Protein AF-A0A956LZM9-F1 (afdb_monomer)

Mean predicted aligned error: 4.39 Å

Solvent-accessible surface area (backbone atoms only — not comparable to full-atom values): 7768 Å² total; per-residue (Å²): 130,41,72,85,50,73,68,54,53,53,51,45,54,52,49,52,58,51,48,55,48,50,52,51,55,29,53,76,66,79,3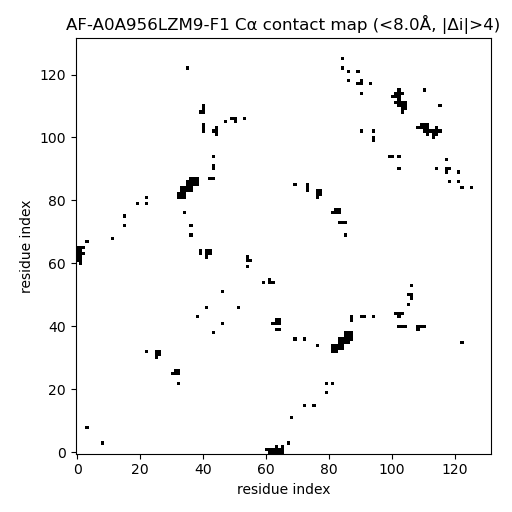9,92,59,73,49,76,46,78,64,52,42,65,69,70,47,85,82,50,71,67,42,53,52,50,41,68,72,68,68,52,80,59,68,54,60,69,56,62,70,58,52,54,48,47,53,46,20,62,74,71,74,32,57,59,44,69,40,49,67,56,52,44,53,49,38,72,78,36,73,86,61,63,40,41,44,81,87,48,84,50,63,29,75,63,29,46,49,58,52,50,53,54,52,49,54,54,52,64,77,67,72,124

Organism: Eiseniibacteriota bacterium (NCBI:txid2212470)

Radius of gyration: 16.48 Å; Cα contacts (8 Å, |Δi|>4): 133; chains: 1; bounding box: 36×37×39 Å

Structure (mmCIF, N/CA/C/O backbone):
data_AF-A0A956LZM9-F1
#
_entry.id   AF-A0A956LZM9-F1
#
loop_
_atom_site.group_PDB
_atom_site.id
_atom_site.type_symbol
_atom_site.label_atom_id
_atom_site.label_alt_id
_atom_site.label_comp_id
_atom_site.label_asym_id
_atom_site.label_entity_id
_atom_site.label_seq_id
_atom_site.pdbx_PDB_ins_code
_atom_site.Cartn_x
_atom_site.Cartn_y
_atom_site.Cartn_z
_atom_site.occupancy
_atom_site.B_iso_or_equiv
_atom_site.auth_seq_id
_atom_site.auth_comp_id
_atom_site.auth_asym_id
_atom_site.auth_atom_id
_atom_site.pdbx_PDB_model_num
ATOM 1 N N . LYS A 1 1 ? 18.079 6.586 -6.758 1.00 54.72 1 LYS A N 1
ATOM 2 C CA . LYS A 1 1 ? 16.903 6.257 -5.916 1.00 54.72 1 LYS A CA 1
ATOM 3 C C . LYS A 1 1 ? 16.211 7.579 -5.664 1.00 54.72 1 LYS A C 1
ATOM 5 O O . LYS A 1 1 ? 16.921 8.499 -5.293 1.00 54.72 1 LYS A O 1
ATOM 10 N N . HIS A 1 2 ? 14.924 7.703 -5.973 1.00 64.56 2 HIS A N 1
ATOM 11 C CA . HIS A 1 2 ? 14.186 8.890 -5.556 1.00 64.56 2 HIS A CA 1
ATOM 12 C C . HIS A 1 2 ? 13.814 8.699 -4.083 1.00 64.56 2 HIS A C 1
ATOM 14 O O . HIS A 1 2 ? 13.333 7.622 -3.713 1.00 64.56 2 HIS A O 1
ATOM 20 N N . GLU A 1 3 ? 14.166 9.672 -3.256 1.00 75.25 3 GLU A N 1
ATOM 21 C CA . GLU A 1 3 ? 13.744 9.754 -1.861 1.00 75.25 3 GLU A CA 1
ATOM 22 C C . GLU A 1 3 ? 12.598 10.752 -1.773 1.00 75.25 3 GLU A C 1
ATOM 24 O O . GLU A 1 3 ? 12.526 11.661 -2.594 1.00 75.25 3 GLU A O 1
ATOM 29 N N . TYR A 1 4 ? 11.716 10.551 -0.797 1.00 81.69 4 TYR A N 1
ATOM 30 C CA . TYR A 1 4 ? 10.618 11.472 -0.536 1.00 81.69 4 TYR A CA 1
ATOM 31 C C . TYR A 1 4 ? 11.166 12.833 -0.117 1.00 81.69 4 TYR A C 1
ATOM 33 O O . TYR A 1 4 ? 12.032 12.900 0.764 1.00 81.69 4 TYR A O 1
ATOM 41 N N . ASP A 1 5 ? 10.661 13.891 -0.737 1.00 87.06 5 ASP A N 1
ATOM 42 C CA . ASP A 1 5 ? 11.057 15.260 -0.430 1.00 87.06 5 ASP A CA 1
ATOM 43 C C . ASP A 1 5 ? 10.187 15.886 0.679 1.00 87.06 5 ASP A C 1
ATOM 45 O O . ASP A 1 5 ? 9.331 15.245 1.293 1.00 87.06 5 ASP A O 1
ATOM 49 N N . GLU A 1 6 ? 10.429 17.157 0.998 1.00 87.81 6 GLU A N 1
ATOM 50 C CA . GLU A 1 6 ? 9.654 17.869 2.020 1.00 87.81 6 GLU A CA 1
ATOM 51 C C . GLU A 1 6 ? 8.166 18.000 1.650 1.00 87.81 6 GLU A C 1
ATOM 53 O O . GLU A 1 6 ? 7.298 17.955 2.530 1.00 87.81 6 GLU A O 1
ATOM 58 N N . ALA A 1 7 ? 7.850 18.124 0.359 1.00 88.69 7 ALA A N 1
ATOM 59 C CA . ALA A 1 7 ? 6.475 18.209 -0.109 1.00 88.69 7 ALA A CA 1
ATOM 60 C C . ALA A 1 7 ? 5.750 16.870 0.085 1.00 88.69 7 ALA A C 1
ATOM 62 O O . ALA A 1 7 ? 4.611 16.870 0.565 1.00 88.69 7 ALA A O 1
ATOM 63 N N . ASP A 1 8 ? 6.420 15.747 -0.186 1.00 88.69 8 ASP A N 1
ATOM 64 C CA . ASP A 1 8 ? 5.911 14.400 0.086 1.00 88.69 8 ASP A CA 1
ATOM 65 C C . ASP A 1 8 ? 5.630 14.198 1.580 1.00 88.69 8 ASP A C 1
ATOM 67 O O . ASP A 1 8 ? 4.553 13.739 1.967 1.00 88.69 8 ASP A O 1
ATOM 71 N N . LEU A 1 9 ? 6.562 14.603 2.448 1.00 89.44 9 LEU A N 1
ATOM 72 C CA . LEU A 1 9 ? 6.398 14.487 3.902 1.00 89.44 9 LEU A CA 1
ATOM 73 C C . LEU A 1 9 ? 5.273 15.391 4.429 1.00 89.44 9 LEU A C 1
ATOM 75 O O . LEU A 1 9 ? 4.499 14.996 5.307 1.00 89.44 9 LEU A O 1
ATOM 79 N N . SER A 1 10 ? 5.125 16.590 3.866 1.00 92.31 10 SER A N 1
ATOM 80 C CA . SER A 1 10 ? 4.012 17.494 4.170 1.00 92.31 10 SER A CA 1
ATOM 81 C C . SER A 1 10 ? 2.666 16.926 3.698 1.00 92.31 10 SER A C 1
ATOM 83 O O . SER A 1 10 ? 1.655 16.992 4.410 1.00 92.31 10 SER A O 1
ATOM 85 N N . ALA A 1 11 ? 2.627 16.309 2.514 1.00 93.56 11 ALA A N 1
ATOM 86 C CA . ALA A 1 11 ? 1.455 15.596 2.014 1.00 93.56 11 ALA A CA 1
ATOM 87 C C . ALA A 1 11 ? 1.098 14.397 2.905 1.00 93.56 11 ALA A C 1
ATOM 89 O O . ALA A 1 11 ? -0.076 14.215 3.251 1.00 93.56 11 ALA A O 1
ATOM 90 N N . TRP A 1 12 ? 2.094 13.639 3.359 1.00 94.12 12 TRP A N 1
ATOM 91 C CA . TRP A 1 12 ? 1.887 12.546 4.299 1.00 94.12 12 TRP A CA 1
ATOM 92 C C . TRP A 1 12 ? 1.337 13.034 5.643 1.00 94.12 12 TRP A C 1
ATOM 94 O O . TRP A 1 12 ? 0.342 12.497 6.124 1.00 94.12 12 TRP A O 1
ATOM 104 N N . SER A 1 13 ? 1.882 14.109 6.215 1.00 95.06 13 SER A N 1
ATOM 105 C CA . SER A 1 13 ? 1.374 14.691 7.468 1.00 95.06 13 SER A CA 1
ATOM 106 C C . SER A 1 13 ? -0.119 15.049 7.388 1.00 95.06 13 SER A C 1
ATOM 108 O O . SER A 1 13 ? -0.902 14.745 8.298 1.00 95.06 13 SER A O 1
ATOM 110 N N . ARG A 1 14 ? -0.555 15.624 6.256 1.00 96.75 14 ARG A N 1
ATOM 111 C CA . ARG A 1 14 ? -1.978 15.895 5.987 1.00 96.75 14 ARG A CA 1
ATOM 112 C C . ARG A 1 14 ? -2.787 14.605 5.869 1.00 96.75 14 ARG A C 1
ATOM 114 O O . ARG A 1 14 ? -3.835 14.493 6.504 1.00 96.75 14 ARG A O 1
ATOM 121 N N . THR A 1 15 ? -2.286 13.626 5.118 1.00 96.38 15 THR A N 1
ATOM 122 C CA . THR A 1 15 ? -2.915 12.303 4.962 1.00 96.38 15 THR A CA 1
ATOM 123 C C . THR A 1 15 ? -3.130 11.638 6.319 1.00 96.38 15 THR A C 1
ATOM 125 O O . THR A 1 15 ? -4.254 11.266 6.651 1.00 96.38 15 THR A O 1
ATOM 128 N N . ARG A 1 16 ? -2.095 11.611 7.163 1.00 96.94 16 ARG A N 1
ATOM 129 C CA . ARG A 1 16 ? -2.137 11.090 8.531 1.00 96.94 16 ARG A CA 1
ATOM 130 C C . ARG A 1 16 ? -3.228 11.754 9.372 1.00 96.94 16 ARG A C 1
ATOM 132 O O . ARG A 1 16 ? -4.002 11.070 10.032 1.00 96.94 16 ARG A O 1
ATOM 139 N N . SER A 1 17 ? -3.341 13.084 9.311 1.00 97.50 17 SER A N 1
ATOM 140 C CA . SER A 1 17 ? -4.395 13.827 10.022 1.00 97.50 17 SER A CA 1
ATOM 141 C C . SER A 1 17 ? -5.805 13.391 9.604 1.00 97.50 17 SER A C 1
ATOM 143 O O . SER A 1 17 ? -6.695 13.255 10.448 1.00 97.50 17 SER A O 1
ATOM 145 N N . HIS A 1 18 ? -6.023 13.141 8.310 1.00 98.12 18 HIS A N 1
ATOM 146 C CA . HIS A 1 18 ? -7.304 12.647 7.807 1.00 98.12 18 HIS A CA 1
ATOM 147 C C . HIS A 1 18 ? -7.560 11.186 8.184 1.00 98.12 18 HIS A C 1
ATOM 149 O O . HIS A 1 18 ? -8.665 10.874 8.628 1.00 98.12 18 HIS A O 1
ATOM 155 N N . LEU A 1 19 ? -6.549 10.321 8.108 1.00 98.06 19 LEU A N 1
ATOM 156 C CA . LEU A 1 19 ? -6.658 8.930 8.544 1.00 98.06 19 LEU A CA 1
ATOM 157 C C . LEU A 1 19 ? -7.028 8.834 10.033 1.00 98.06 19 LEU A C 1
ATOM 159 O O . LEU A 1 19 ? -7.966 8.119 10.376 1.00 98.06 19 LEU A O 1
ATOM 163 N N . SER A 1 20 ? -6.411 9.633 10.913 1.00 98.12 20 SER A N 1
ATOM 164 C CA . SER A 1 20 ? -6.786 9.685 12.340 1.00 98.12 20 SER A CA 1
ATOM 165 C C . SER A 1 20 ? -8.217 10.200 12.566 1.00 98.12 20 SER A C 1
ATOM 167 O O . SER A 1 20 ? -8.857 9.863 13.564 1.00 98.12 20 SER A O 1
ATOM 169 N N . LYS A 1 21 ? -8.767 11.035 11.672 1.00 98.31 21 LYS A N 1
ATOM 170 C CA . LYS A 1 21 ? -10.187 11.437 11.740 1.00 98.31 21 LYS A CA 1
ATOM 171 C C . LYS A 1 21 ? -11.107 10.280 11.347 1.00 98.31 21 LYS A C 1
ATOM 173 O O . LYS A 1 21 ? -12.093 10.057 12.044 1.00 98.31 21 LYS A O 1
ATOM 178 N N . ILE A 1 22 ? -10.767 9.538 10.292 1.00 98.31 22 ILE A N 1
ATOM 179 C CA . ILE A 1 22 ? -11.521 8.359 9.842 1.00 98.31 22 ILE A CA 1
ATOM 180 C C . ILE A 1 22 ? -11.498 7.270 10.920 1.00 98.31 22 ILE A C 1
ATOM 182 O O . ILE A 1 22 ? -12.557 6.813 11.336 1.00 98.31 22 ILE A O 1
ATOM 186 N N . ALA A 1 23 ? -10.321 6.933 11.455 1.00 98.25 23 ALA A N 1
ATOM 187 C CA . ALA A 1 23 ? -10.172 5.919 12.498 1.00 98.25 23 ALA A CA 1
ATOM 188 C C . ALA A 1 23 ? -11.011 6.242 13.747 1.00 98.25 23 ALA A C 1
ATOM 190 O O . ALA A 1 23 ? -11.728 5.383 14.261 1.00 98.25 23 ALA A O 1
ATOM 191 N N . ARG A 1 24 ? -10.990 7.500 14.213 1.00 98.25 24 ARG A N 1
ATOM 192 C CA . ARG A 1 24 ? -11.846 7.946 15.327 1.00 98.25 24 ARG A CA 1
ATOM 193 C C . ARG A 1 24 ? -13.334 7.870 14.993 1.00 98.25 24 ARG A C 1
ATOM 195 O O . ARG A 1 24 ? -14.116 7.478 15.853 1.00 98.25 24 ARG A O 1
ATOM 202 N N . TRP A 1 25 ? -13.722 8.238 13.773 1.00 98.44 25 TRP A N 1
ATOM 203 C CA . TRP A 1 25 ? -15.114 8.181 13.328 1.00 98.44 25 TRP A CA 1
ATOM 204 C C . TRP A 1 25 ? -15.651 6.745 13.248 1.00 98.44 25 TRP A C 1
ATOM 206 O O . TRP A 1 25 ? -16.782 6.513 13.674 1.00 98.44 25 TRP A O 1
ATOM 216 N N . CYS A 1 26 ? -14.847 5.794 12.755 1.00 98.12 26 CYS A N 1
ATOM 217 C CA . CYS A 1 26 ? -15.193 4.371 12.735 1.00 98.12 26 CYS A CA 1
ATOM 218 C C . CYS A 1 26 ? -15.317 3.822 14.160 1.00 98.12 26 CYS A C 1
ATOM 220 O O . CYS A 1 26 ? -16.335 3.227 14.505 1.00 98.12 26 CYS A O 1
ATOM 222 N N . ARG A 1 27 ? -14.337 4.123 15.026 1.00 97.25 27 ARG A N 1
ATOM 223 C CA . ARG A 1 27 ? -14.346 3.701 16.434 1.00 97.25 27 ARG A CA 1
ATOM 224 C C . ARG A 1 27 ? -15.561 4.227 17.196 1.00 97.25 27 ARG A C 1
ATOM 226 O O . ARG A 1 27 ? -16.130 3.504 17.995 1.00 97.25 27 ARG A O 1
ATOM 233 N N . SER A 1 28 ? -16.000 5.462 16.934 1.00 98.00 28 SER A N 1
ATOM 234 C CA . SER A 1 28 ? -17.191 6.030 17.586 1.00 98.00 28 SER A CA 1
ATOM 235 C C . SER A 1 28 ? -18.514 5.388 17.140 1.00 98.00 28 SER A C 1
ATOM 237 O O . SER A 1 28 ? -19.574 5.856 17.549 1.00 98.00 28 SER A O 1
ATOM 239 N N . ARG A 1 29 ? -18.468 4.433 16.209 1.00 98.12 29 ARG A N 1
ATOM 240 C CA . ARG A 1 29 ? -19.612 3.715 15.631 1.00 98.12 29 ARG A CA 1
ATOM 241 C C . ARG A 1 29 ? -19.450 2.202 15.748 1.00 98.12 29 ARG A C 1
ATOM 243 O O . ARG A 1 29 ? -20.189 1.484 15.087 1.00 98.12 29 ARG A O 1
ATOM 250 N N . ASP A 1 30 ? -18.457 1.750 16.512 1.00 96.44 30 ASP A N 1
ATOM 251 C CA . ASP A 1 30 ? -18.090 0.339 16.630 1.00 96.44 30 ASP A CA 1
ATOM 252 C C . ASP A 1 30 ? -17.856 -0.329 15.260 1.00 96.44 30 ASP A C 1
ATOM 254 O O . ASP A 1 30 ? -18.160 -1.500 15.052 1.00 96.44 30 ASP A O 1
ATOM 258 N N . LEU A 1 31 ? -17.314 0.433 14.299 1.00 96.50 31 LEU A N 1
ATOM 259 C CA . LEU A 1 31 ? -16.940 -0.075 12.982 1.00 96.50 31 LEU A CA 1
ATOM 260 C C . LEU A 1 31 ? -15.445 -0.410 12.955 1.00 96.50 31 LEU A C 1
ATOM 262 O O . LEU A 1 31 ? -14.625 0.466 13.266 1.00 96.50 31 LEU A O 1
ATOM 266 N N . PRO A 1 32 ? -15.058 -1.624 12.528 1.00 95.56 32 PRO A N 1
ATOM 267 C CA . PRO A 1 32 ? -13.659 -1.941 12.302 1.00 95.56 32 PRO A CA 1
ATOM 268 C C . PRO A 1 32 ? -13.115 -1.103 11.140 1.00 95.56 32 PRO A C 1
ATOM 270 O O . PRO A 1 32 ? -13.772 -0.901 10.116 1.00 95.56 32 PRO A O 1
ATOM 273 N N . PHE A 1 33 ? -11.895 -0.596 11.303 1.00 97.38 33 PHE A N 1
ATOM 274 C CA . PHE A 1 33 ? -11.170 0.115 10.258 1.00 97.38 33 PHE A CA 1
ATOM 275 C C . PHE A 1 33 ? -9.830 -0.573 10.034 1.00 97.38 33 PHE A C 1
ATOM 277 O O . PHE A 1 33 ? -9.015 -0.666 10.950 1.00 97.38 33 PHE A O 1
ATOM 284 N N . HIS A 1 34 ? -9.619 -1.041 8.807 1.00 97.69 34 HIS A N 1
ATOM 285 C CA . HIS A 1 34 ? -8.385 -1.676 8.365 1.00 97.69 34 HIS A CA 1
ATOM 286 C C . HIS A 1 34 ? -7.754 -0.819 7.270 1.00 97.69 34 HIS A C 1
ATOM 288 O O . HIS A 1 34 ? -8.466 -0.290 6.412 1.00 97.69 34 HIS A O 1
ATOM 294 N N . LEU A 1 35 ? -6.427 -0.700 7.276 1.00 98.12 35 LEU A N 1
ATOM 295 C CA . LEU A 1 35 ? -5.689 0.013 6.237 1.00 98.12 35 LEU A CA 1
ATOM 296 C C . LEU A 1 35 ? -4.788 -0.956 5.473 1.00 98.12 35 LEU A C 1
ATOM 298 O O . LEU A 1 35 ? -3.952 -1.634 6.062 1.00 98.12 35 LEU A O 1
ATOM 302 N N . VAL A 1 36 ? -4.941 -1.002 4.152 1.00 98.12 36 VAL A N 1
ATOM 303 C CA . VAL A 1 36 ? -4.128 -1.844 3.267 1.00 98.12 36 VAL A CA 1
ATOM 304 C C . VAL A 1 36 ? -3.148 -0.956 2.509 1.00 98.12 36 VAL A C 1
ATOM 306 O O . VAL A 1 36 ? -3.559 -0.033 1.806 1.00 98.12 36 VAL A O 1
ATOM 309 N N . VAL A 1 37 ? -1.854 -1.231 2.647 1.00 97.69 37 VAL A N 1
ATOM 310 C CA . VAL A 1 37 ? -0.774 -0.490 1.992 1.00 97.69 37 VAL A CA 1
ATOM 311 C C . VAL A 1 37 ? -0.321 -1.265 0.759 1.00 97.69 37 VAL A C 1
ATOM 313 O O . VAL A 1 37 ? 0.269 -2.341 0.858 1.00 97.69 37 VAL A O 1
ATOM 316 N N . LEU A 1 38 ? -0.608 -0.712 -0.420 1.00 96.94 38 LEU A N 1
ATOM 317 C CA . LEU A 1 38 ? -0.191 -1.272 -1.704 1.00 96.94 38 LEU A CA 1
ATOM 318 C C . LEU A 1 38 ? 1.252 -0.856 -2.034 1.00 96.94 38 LEU A C 1
ATOM 320 O O . LEU A 1 38 ? 1.583 0.326 -1.901 1.00 96.94 38 LEU A O 1
ATOM 324 N N . PRO A 1 39 ? 2.118 -1.779 -2.490 1.00 95.50 39 PRO A N 1
ATOM 325 C CA . PRO A 1 39 ? 3.420 -1.408 -3.020 1.00 95.50 39 PRO A CA 1
ATOM 326 C C . PRO A 1 39 ? 3.295 -0.755 -4.397 1.00 95.50 39 PRO A C 1
ATOM 328 O O . PRO A 1 39 ? 2.348 -0.993 -5.144 1.00 95.50 39 PRO A O 1
ATOM 331 N N . ALA A 1 40 ? 4.313 0.009 -4.775 1.00 92.19 40 ALA A N 1
ATOM 332 C CA . ALA A 1 40 ? 4.497 0.449 -6.146 1.00 92.19 40 ALA A CA 1
ATOM 333 C C . ALA A 1 40 ? 5.120 -0.677 -6.987 1.00 92.19 40 ALA A C 1
ATOM 335 O O . ALA A 1 40 ? 6.031 -1.379 -6.542 1.00 92.19 40 ALA A O 1
ATOM 336 N N . GLY A 1 41 ? 4.711 -0.791 -8.255 1.00 92.00 41 GLY A N 1
ATOM 337 C CA . GLY A 1 41 ? 5.247 -1.798 -9.180 1.00 92.00 41 GLY A CA 1
ATOM 338 C C . GLY A 1 41 ? 6.785 -1.905 -9.223 1.00 92.00 41 GLY A C 1
ATOM 339 O O . GLY A 1 41 ? 7.293 -3.022 -9.191 1.00 92.00 41 GLY A O 1
ATOM 340 N N . PRO A 1 42 ? 7.562 -0.799 -9.214 1.00 90.25 42 PRO A N 1
ATOM 341 C CA . PRO A 1 42 ? 9.030 -0.828 -9.162 1.00 90.25 42 PRO A CA 1
ATOM 342 C C . PRO A 1 42 ? 9.657 -1.493 -7.923 1.00 90.25 42 PRO A C 1
ATOM 344 O O . PRO A 1 42 ? 10.873 -1.712 -7.916 1.00 90.25 42 PRO A O 1
ATOM 347 N N . GLN A 1 43 ? 8.875 -1.752 -6.869 1.00 91.94 43 GLN A N 1
ATOM 348 C CA . GLN A 1 43 ? 9.305 -2.458 -5.657 1.00 91.94 43 GLN A CA 1
ATOM 349 C C . GLN A 1 43 ? 9.154 -3.986 -5.762 1.00 91.94 43 GLN A C 1
ATOM 351 O O . GLN A 1 43 ? 9.729 -4.692 -4.923 1.00 91.94 43 GLN A O 1
ATOM 356 N N . ILE A 1 44 ? 8.401 -4.462 -6.764 1.00 94.75 44 ILE A N 1
ATOM 357 C CA . ILE A 1 44 ? 8.069 -5.871 -7.028 1.00 94.75 44 ILE A CA 1
ATOM 358 C C . ILE A 1 44 ? 8.684 -6.345 -8.348 1.00 94.75 44 ILE A C 1
ATOM 360 O O . ILE A 1 44 ? 9.389 -7.349 -8.380 1.00 94.75 44 ILE A O 1
ATOM 364 N N . GLU A 1 45 ? 8.435 -5.615 -9.436 1.00 92.19 45 GLU A N 1
ATOM 365 C CA . GLU A 1 45 ? 8.822 -6.020 -10.785 1.00 92.19 45 GLU A CA 1
ATOM 366 C C . GLU A 1 45 ? 10.183 -5.438 -11.198 1.00 92.19 45 GLU A C 1
ATOM 368 O O . GLU A 1 45 ? 10.522 -4.294 -10.852 1.00 92.19 45 GLU A O 1
ATOM 373 N N . PRO A 1 46 ? 10.971 -6.176 -12.001 1.00 86.44 46 PRO A N 1
ATOM 374 C CA . PRO A 1 46 ? 12.180 -5.637 -12.593 1.00 86.44 46 PRO A CA 1
ATOM 375 C C . PRO A 1 46 ? 11.837 -4.464 -13.516 1.00 86.44 46 PRO A C 1
ATOM 377 O O . PRO A 1 46 ? 10.906 -4.496 -14.321 1.00 86.44 46 PRO A O 1
ATOM 380 N N . ILE A 1 47 ? 12.629 -3.399 -13.426 1.00 79.19 47 ILE A N 1
ATOM 381 C CA . ILE A 1 47 ? 12.394 -2.196 -14.225 1.00 79.19 47 ILE A CA 1
ATOM 382 C C . ILE A 1 47 ? 13.090 -2.349 -15.576 1.00 79.19 47 ILE A C 1
ATOM 384 O O . ILE A 1 47 ? 14.296 -2.086 -15.705 1.00 79.19 47 ILE A O 1
ATOM 388 N N . GLY A 1 48 ? 12.306 -2.747 -16.576 1.00 77.19 48 GLY A N 1
ATOM 389 C CA . GLY A 1 48 ? 12.719 -2.770 -17.976 1.00 77.19 48 GLY A CA 1
ATOM 390 C C . GLY A 1 48 ? 13.079 -1.378 -18.510 1.00 77.19 48 GLY A C 1
ATOM 391 O O . GLY A 1 48 ? 12.672 -0.350 -17.963 1.00 77.19 48 GLY A O 1
ATOM 392 N N . GLU A 1 49 ? 13.856 -1.338 -19.591 1.00 75.75 49 GLU A N 1
ATOM 393 C CA . GLU A 1 49 ? 14.358 -0.096 -20.195 1.00 75.75 49 GLU A CA 1
ATOM 394 C C . GLU A 1 49 ? 13.227 0.841 -20.647 1.00 75.75 49 GLU A C 1
ATOM 396 O O . GLU A 1 49 ? 13.283 2.046 -20.405 1.00 75.75 49 GLU A O 1
ATOM 401 N N . MET A 1 50 ? 12.153 0.280 -21.211 1.00 72.44 50 MET A N 1
ATOM 402 C CA . MET A 1 50 ? 10.981 1.037 -21.655 1.00 72.44 50 MET A CA 1
ATOM 403 C C . MET A 1 50 ? 10.330 1.824 -20.510 1.00 72.44 50 MET A C 1
ATOM 405 O O . MET A 1 50 ? 10.072 3.015 -20.655 1.00 72.44 50 MET A O 1
ATOM 409 N N . ARG A 1 51 ? 10.142 1.204 -19.336 1.00 74.94 51 ARG A N 1
ATOM 410 C CA . ARG A 1 51 ? 9.561 1.886 -18.169 1.00 74.94 51 ARG A CA 1
ATOM 411 C C . ARG A 1 51 ? 10.470 3.000 -17.649 1.00 74.94 51 ARG A C 1
ATOM 413 O O . ARG A 1 51 ? 9.974 4.043 -17.242 1.00 74.94 51 ARG A O 1
ATOM 420 N N . ARG A 1 52 ? 11.798 2.822 -17.706 1.00 76.31 52 ARG A N 1
ATOM 421 C CA . ARG A 1 52 ? 12.746 3.899 -17.354 1.00 76.31 52 ARG A CA 1
ATOM 422 C C . ARG A 1 52 ? 12.596 5.093 -18.288 1.00 76.31 52 ARG A C 1
ATOM 424 O O . ARG A 1 52 ? 12.575 6.217 -17.804 1.00 76.31 52 ARG A O 1
ATOM 431 N N . ARG A 1 53 ? 12.466 4.848 -19.596 1.00 75.81 53 ARG A N 1
ATOM 432 C CA . ARG A 1 53 ? 12.257 5.911 -20.589 1.00 75.81 53 ARG A CA 1
ATOM 433 C C . ARG A 1 53 ? 10.934 6.641 -20.363 1.00 75.81 53 ARG A C 1
ATOM 435 O O . ARG A 1 53 ? 10.931 7.862 -20.389 1.00 75.81 53 ARG A O 1
ATOM 442 N N . ILE A 1 54 ? 9.847 5.918 -20.079 1.00 77.00 54 ILE A N 1
ATOM 443 C CA . ILE A 1 54 ? 8.542 6.530 -19.775 1.00 77.00 54 ILE A CA 1
ATOM 444 C C . ILE A 1 54 ? 8.641 7.444 -18.551 1.00 77.00 54 ILE A C 1
ATOM 446 O O . ILE A 1 54 ? 8.240 8.596 -18.641 1.00 77.00 54 ILE A O 1
ATOM 450 N N . VAL A 1 55 ? 9.244 6.977 -17.452 1.00 74.69 55 VAL A N 1
ATOM 451 C CA . VAL A 1 55 ? 9.398 7.790 -16.230 1.00 74.69 55 VAL A CA 1
ATOM 452 C C . VAL A 1 55 ? 10.283 9.019 -16.458 1.00 74.69 55 VAL A C 1
ATOM 454 O O . VAL A 1 55 ? 9.995 10.091 -15.941 1.00 74.69 55 VAL A O 1
ATOM 457 N N . MET A 1 56 ? 11.346 8.901 -17.261 1.00 71.75 56 MET A N 1
ATOM 458 C CA . MET A 1 56 ? 12.164 10.065 -17.628 1.00 71.75 56 MET A CA 1
ATOM 459 C C . MET A 1 56 ? 11.381 11.099 -18.447 1.00 71.75 56 MET A C 1
ATOM 461 O O . MET A 1 56 ? 11.636 12.291 -18.311 1.00 71.75 56 MET A O 1
ATOM 465 N N . LEU A 1 57 ? 10.456 10.654 -19.301 1.00 72.88 57 LEU A N 1
ATOM 466 C CA . LEU A 1 57 ? 9.672 11.528 -20.176 1.00 72.88 57 LEU A CA 1
ATOM 467 C C . LEU A 1 57 ? 8.443 12.130 -19.482 1.00 72.88 57 LEU A C 1
ATOM 469 O O . LEU A 1 57 ? 8.040 13.231 -19.843 1.00 72.88 57 LEU A O 1
ATOM 473 N N . SER A 1 58 ? 7.850 11.438 -18.505 1.00 70.56 58 SER A N 1
ATOM 474 C CA . SER A 1 58 ? 6.665 11.916 -17.781 1.00 70.56 58 SER A CA 1
ATOM 475 C C . SER A 1 58 ? 6.977 13.012 -16.762 1.00 70.56 58 SER A C 1
ATOM 477 O O . SER A 1 58 ? 6.057 13.663 -16.274 1.00 70.56 58 SER A O 1
ATOM 479 N N . GLY A 1 59 ? 8.255 13.224 -16.425 1.00 63.59 59 GLY A N 1
ATOM 480 C CA . GLY A 1 59 ? 8.653 14.148 -15.361 1.00 63.59 59 GLY A CA 1
ATOM 481 C C . GLY A 1 59 ? 8.199 13.694 -13.970 1.00 63.59 59 GLY A C 1
ATOM 482 O O . GLY A 1 59 ? 8.324 14.460 -13.017 1.00 63.59 59 GLY A O 1
ATOM 483 N N . GLU A 1 60 ? 7.684 12.465 -13.842 1.00 64.50 60 GLU A N 1
ATOM 484 C CA . GLU A 1 60 ? 7.388 11.870 -12.545 1.00 64.50 60 GLU A CA 1
ATOM 485 C C . GLU A 1 60 ? 8.682 11.751 -11.739 1.00 64.50 60 GLU A C 1
ATOM 487 O O . GLU A 1 60 ? 9.745 11.413 -12.274 1.00 64.50 60 GLU A O 1
ATOM 492 N N . SER A 1 61 ? 8.573 12.034 -10.442 1.00 55.06 61 SER A N 1
ATOM 493 C CA . SER A 1 61 ? 9.641 12.050 -9.446 1.00 55.06 61 SER A CA 1
ATOM 494 C C . SER A 1 61 ? 10.237 10.646 -9.250 1.00 55.06 61 SER A C 1
ATOM 496 O O . SER A 1 61 ? 10.021 9.959 -8.261 1.00 55.06 61 SER A O 1
ATOM 498 N N . GLY A 1 62 ? 10.983 10.176 -10.248 1.00 62.16 62 GLY A N 1
ATOM 499 C CA . GLY A 1 62 ? 11.706 8.915 -10.269 1.00 62.16 62 GLY A CA 1
ATOM 500 C C . GLY A 1 62 ? 10.902 7.648 -9.943 1.00 62.16 62 GLY A C 1
ATOM 501 O O . GLY A 1 62 ? 9.704 7.612 -9.700 1.00 62.16 62 GLY A O 1
ATOM 502 N N . LEU A 1 63 ? 11.613 6.524 -9.961 1.00 70.25 63 LEU A N 1
ATOM 503 C CA . LEU A 1 63 ? 11.057 5.231 -9.576 1.00 70.25 63 LEU A CA 1
ATOM 504 C C . LEU A 1 63 ? 11.147 5.115 -8.053 1.00 70.25 63 LEU A C 1
ATOM 506 O O . LEU A 1 63 ? 12.230 4.838 -7.519 1.00 70.25 63 LEU A O 1
ATOM 510 N N . ILE A 1 64 ? 10.027 5.342 -7.363 1.00 72.12 64 ILE A N 1
ATOM 511 C CA . ILE A 1 64 ? 9.938 5.175 -5.911 1.00 72.12 64 ILE A CA 1
ATOM 512 C C . ILE A 1 64 ? 10.174 3.699 -5.583 1.00 72.12 64 ILE A C 1
ATOM 514 O O . ILE A 1 64 ? 9.393 2.811 -5.917 1.00 72.12 64 ILE A O 1
ATOM 518 N N . ARG A 1 65 ? 11.320 3.435 -4.955 1.00 79.75 65 ARG A N 1
ATOM 519 C CA . ARG A 1 65 ? 11.694 2.117 -4.416 1.00 79.75 65 ARG A CA 1
ATOM 520 C C . ARG A 1 65 ? 11.798 2.120 -2.892 1.00 79.75 65 ARG A C 1
ATOM 522 O O . ARG A 1 65 ? 12.048 1.072 -2.302 1.00 79.75 65 ARG A O 1
ATOM 529 N N . SER A 1 66 ? 11.690 3.299 -2.285 1.00 86.69 66 SER A N 1
ATOM 530 C CA . SER A 1 66 ? 11.766 3.490 -0.841 1.00 86.69 66 SER A CA 1
ATOM 531 C C . SER A 1 66 ? 10.497 2.974 -0.171 1.00 86.69 66 SER A C 1
ATOM 533 O O . SER A 1 66 ? 9.404 3.212 -0.677 1.00 86.69 66 SER A O 1
ATOM 535 N N . THR A 1 67 ? 10.649 2.313 0.975 1.00 91.56 67 THR A N 1
ATOM 536 C CA . THR A 1 67 ? 9.536 1.884 1.835 1.00 91.56 67 THR A CA 1
ATOM 537 C C . THR A 1 67 ? 9.160 2.937 2.869 1.00 91.56 67 THR A C 1
ATOM 539 O O . THR A 1 67 ? 8.159 2.769 3.542 1.00 91.56 67 THR A O 1
ATOM 542 N N . ARG A 1 68 ? 9.889 4.060 2.966 1.00 91.88 68 ARG A N 1
ATOM 543 C CA . ARG A 1 68 ? 9.757 5.014 4.079 1.00 91.88 68 ARG A CA 1
ATOM 544 C C . ARG A 1 68 ? 8.314 5.425 4.395 1.00 91.88 68 ARG A C 1
ATOM 546 O O . ARG A 1 68 ? 7.907 5.302 5.539 1.00 91.88 68 ARG A O 1
ATOM 553 N N . LEU A 1 69 ? 7.528 5.893 3.420 1.00 92.00 69 LEU A N 1
ATOM 554 C CA . LEU A 1 69 ? 6.131 6.272 3.690 1.00 92.00 69 LEU A CA 1
ATOM 555 C C . LEU A 1 69 ? 5.226 5.066 3.983 1.00 92.00 69 LEU A C 1
ATOM 557 O O . LEU A 1 69 ? 4.236 5.220 4.692 1.00 92.00 69 LEU A O 1
ATOM 561 N N . GLN A 1 70 ? 5.557 3.874 3.478 1.00 94.31 70 GLN A N 1
ATOM 562 C CA . GLN A 1 70 ? 4.858 2.641 3.853 1.00 94.31 70 GLN A CA 1
ATOM 563 C C . GLN A 1 70 ? 5.139 2.320 5.324 1.00 94.31 70 GLN A C 1
ATOM 565 O O . GLN A 1 70 ? 4.200 2.122 6.088 1.00 94.31 70 GLN A O 1
ATOM 570 N N . ASP A 1 71 ? 6.406 2.383 5.737 1.00 95.38 71 ASP A N 1
ATOM 571 C CA . ASP A 1 71 ? 6.836 2.183 7.121 1.00 95.38 71 ASP A CA 1
ATOM 572 C C . ASP A 1 71 ? 6.162 3.214 8.045 1.00 95.38 71 ASP A C 1
ATOM 574 O O . ASP A 1 71 ? 5.508 2.842 9.016 1.00 95.38 71 ASP A O 1
ATOM 578 N N . GLU A 1 72 ? 6.182 4.504 7.685 1.00 95.44 72 GLU A N 1
ATOM 579 C CA . GLU A 1 72 ? 5.491 5.563 8.437 1.00 95.44 72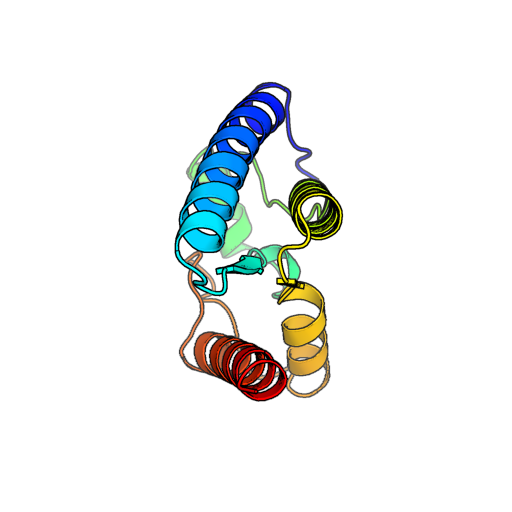 GLU A CA 1
ATOM 580 C C . GLU A 1 72 ? 3.963 5.342 8.508 1.00 95.44 72 GLU A C 1
ATOM 582 O O . GLU A 1 72 ? 3.332 5.663 9.520 1.00 95.44 72 GLU A O 1
ATOM 587 N N . THR A 1 73 ? 3.354 4.762 7.468 1.00 96.56 73 THR A N 1
ATOM 588 C CA . THR A 1 73 ? 1.925 4.404 7.459 1.00 96.56 73 THR A CA 1
ATOM 589 C C . THR A 1 73 ? 1.625 3.252 8.418 1.00 96.56 73 THR A C 1
ATOM 591 O O . THR A 1 73 ? 0.632 3.296 9.149 1.00 96.56 73 THR A O 1
ATOM 594 N N . LEU A 1 74 ? 2.479 2.229 8.456 1.00 97.56 74 LEU A N 1
ATOM 595 C CA . LEU A 1 74 ? 2.331 1.091 9.364 1.00 97.56 74 LEU A CA 1
ATOM 596 C C . LEU A 1 74 ? 2.597 1.494 10.821 1.00 97.56 74 LEU A C 1
ATOM 598 O O . LEU A 1 74 ? 1.888 1.045 11.720 1.00 97.56 74 LEU A O 1
ATOM 602 N N . ASP A 1 75 ? 3.564 2.378 11.064 1.00 97.62 75 ASP A N 1
ATOM 603 C CA . ASP A 1 75 ? 3.828 2.975 12.376 1.00 97.62 75 ASP A CA 1
ATOM 604 C C . ASP A 1 75 ? 2.613 3.757 12.886 1.00 97.62 75 ASP A C 1
ATOM 606 O O . ASP A 1 75 ? 2.220 3.636 14.053 1.00 97.62 75 ASP A O 1
ATOM 610 N N . TRP A 1 76 ? 1.973 4.522 11.997 1.00 97.88 76 TRP A N 1
ATOM 611 C CA . TRP A 1 76 ? 0.721 5.203 12.307 1.00 97.88 76 TRP A CA 1
ATOM 612 C C . TRP A 1 76 ? -0.397 4.207 12.647 1.00 97.88 76 TRP A C 1
ATOM 614 O O . TRP A 1 76 ? -1.070 4.394 13.661 1.00 97.88 76 TRP A O 1
ATOM 624 N N . CYS A 1 77 ? -0.549 3.121 11.877 1.00 98.25 77 CYS A N 1
ATOM 625 C CA . CYS A 1 77 ? -1.544 2.078 12.158 1.00 98.25 77 CYS A CA 1
ATOM 626 C C . CYS A 1 77 ? -1.370 1.511 13.575 1.00 98.25 77 CYS A C 1
ATOM 628 O O . CYS A 1 77 ? -2.330 1.460 14.344 1.00 98.25 77 CYS A O 1
ATOM 630 N N . ARG A 1 78 ? -0.128 1.175 13.959 1.00 97.56 78 ARG A N 1
ATOM 631 C CA . ARG A 1 78 ? 0.191 0.690 15.313 1.00 97.56 78 ARG A CA 1
ATOM 632 C C . ARG A 1 78 ? -0.149 1.717 16.394 1.00 97.56 78 ARG A C 1
ATOM 634 O O . ARG A 1 78 ? -0.712 1.354 17.421 1.00 97.56 78 ARG A O 1
ATOM 641 N N . THR A 1 79 ? 0.156 2.991 16.155 1.00 97.25 79 THR A N 1
ATOM 642 C CA . THR A 1 79 ? -0.101 4.080 17.114 1.00 97.25 79 THR A CA 1
ATOM 643 C C . THR A 1 79 ? -1.597 4.328 17.333 1.00 97.25 79 THR A C 1
ATOM 645 O O . THR A 1 79 ? -2.028 4.551 18.460 1.00 97.25 79 THR A O 1
ATOM 648 N N . GLU A 1 80 ? -2.405 4.271 16.274 1.00 97.19 80 GLU A N 1
ATOM 649 C CA . GLU A 1 80 ? -3.858 4.497 16.341 1.00 97.19 80 GLU A CA 1
ATOM 650 C C . GLU A 1 80 ? -4.654 3.225 16.664 1.00 97.19 80 GLU A C 1
ATOM 652 O O . GLU A 1 80 ? -5.887 3.261 16.727 1.00 97.19 80 GLU A O 1
ATOM 657 N N . ASN A 1 81 ? -3.971 2.099 16.884 1.00 95.50 81 ASN A N 1
ATOM 658 C CA . ASN A 1 81 ? -4.584 0.788 17.079 1.00 95.50 81 ASN A CA 1
ATOM 659 C C . ASN A 1 81 ? -5.546 0.430 15.924 1.00 95.50 81 ASN A C 1
ATOM 661 O O . ASN A 1 81 ? -6.692 0.033 16.133 1.00 95.50 81 ASN A O 1
ATOM 665 N N . VAL A 1 82 ? -5.079 0.682 14.699 1.00 97.56 82 VAL A N 1
ATOM 666 C CA . VAL A 1 82 ? -5.708 0.327 13.425 1.00 97.56 82 VAL A CA 1
ATOM 667 C C . VAL A 1 82 ? -4.947 -0.862 12.863 1.00 97.56 82 VAL A C 1
ATOM 669 O O . VAL A 1 82 ? -3.717 -0.859 12.824 1.00 97.56 82 VAL A O 1
ATOM 672 N N . THR A 1 83 ? -5.660 -1.876 12.391 1.00 97.81 83 THR A N 1
ATOM 673 C CA . THR A 1 83 ? -5.008 -3.019 11.759 1.00 97.81 83 THR A CA 1
ATOM 674 C C . THR A 1 83 ? -4.492 -2.618 10.375 1.00 97.81 83 THR A C 1
ATOM 676 O O . THR A 1 83 ? -5.275 -2.306 9.475 1.00 97.81 83 THR A O 1
ATOM 679 N N . GLY A 1 84 ? -3.169 -2.622 10.211 1.00 97.94 84 GLY A N 1
ATOM 680 C CA . GLY A 1 84 ? -2.490 -2.345 8.945 1.00 97.94 84 GLY A CA 1
ATOM 681 C C . GLY A 1 84 ? -2.019 -3.625 8.251 1.00 97.94 84 GLY A C 1
ATOM 682 O O . GLY A 1 84 ? -1.431 -4.486 8.903 1.00 97.94 84 GLY A O 1
ATOM 683 N N . LEU A 1 85 ? -2.231 -3.732 6.938 1.00 98.25 85 LEU A N 1
ATOM 684 C CA . LEU A 1 85 ? -1.704 -4.805 6.089 1.00 98.25 85 LEU A CA 1
ATOM 685 C C . LEU A 1 85 ? -0.716 -4.233 5.072 1.00 98.25 85 LEU A C 1
ATOM 687 O O . LEU A 1 85 ? -1.104 -3.450 4.206 1.00 98.25 85 LEU A O 1
ATOM 691 N N . ASP A 1 86 ? 0.543 -4.661 5.147 1.00 98.25 86 ASP A N 1
ATOM 692 C CA . ASP A 1 86 ? 1.548 -4.374 4.122 1.00 98.25 86 ASP A CA 1
ATOM 693 C C . ASP A 1 86 ? 1.548 -5.462 3.046 1.00 98.25 86 ASP A C 1
ATOM 695 O O . ASP A 1 86 ? 1.884 -6.620 3.309 1.00 98.25 86 ASP A O 1
ATOM 699 N N . LEU A 1 87 ? 1.190 -5.090 1.817 1.00 98.50 87 LEU A N 1
ATOM 700 C CA . LEU A 1 87 ? 1.182 -6.018 0.689 1.00 98.50 87 LEU A CA 1
ATOM 701 C C . LEU A 1 87 ? 2.560 -6.192 0.037 1.00 98.50 87 LEU A C 1
ATOM 703 O O . LEU A 1 87 ? 2.729 -7.117 -0.758 1.00 98.50 87 LEU A O 1
ATOM 707 N N . LEU A 1 88 ? 3.559 -5.363 0.359 1.00 97.62 88 LEU A N 1
ATOM 708 C CA . LEU A 1 88 ? 4.907 -5.491 -0.197 1.00 97.62 88 LEU A CA 1
ATOM 709 C C . LEU A 1 88 ? 5.554 -6.861 0.088 1.00 97.62 88 LEU A C 1
ATOM 711 O O . LEU A 1 88 ? 5.970 -7.514 -0.876 1.00 97.62 88 LEU A O 1
ATOM 715 N N . PRO A 1 89 ? 5.667 -7.336 1.345 1.00 98.00 89 PRO A N 1
ATOM 716 C CA . PRO A 1 89 ? 6.251 -8.646 1.625 1.00 98.00 89 PRO A CA 1
ATOM 717 C C . PRO A 1 89 ? 5.434 -9.786 1.008 1.00 98.00 89 PRO A C 1
ATOM 719 O O . PRO A 1 89 ? 6.023 -10.711 0.455 1.00 98.00 89 PRO A O 1
ATOM 722 N N . VAL A 1 90 ? 4.101 -9.686 1.018 1.00 98.44 90 VAL A N 1
ATOM 723 C CA . VAL A 1 90 ? 3.202 -10.702 0.447 1.00 98.44 90 VAL A CA 1
ATOM 724 C C . VAL A 1 90 ? 3.421 -10.851 -1.059 1.00 98.44 90 VAL A C 1
ATOM 726 O O . VAL A 1 90 ? 3.633 -11.953 -1.563 1.00 98.44 90 VAL A O 1
ATOM 729 N N . MET A 1 91 ? 3.428 -9.735 -1.791 1.00 98.56 91 MET A N 1
ATOM 730 C CA . MET A 1 91 ? 3.638 -9.752 -3.238 1.00 98.56 91 MET A CA 1
ATOM 731 C C . MET A 1 91 ? 5.064 -10.163 -3.614 1.00 98.56 91 MET A C 1
ATOM 733 O O . MET A 1 91 ? 5.250 -10.834 -4.628 1.00 98.56 91 MET A O 1
ATOM 737 N N . ARG A 1 92 ? 6.074 -9.800 -2.810 1.00 97.50 92 ARG A N 1
ATOM 738 C CA . ARG A 1 92 ? 7.460 -10.250 -3.026 1.00 97.50 92 ARG A CA 1
ATOM 739 C C . ARG A 1 92 ? 7.608 -11.752 -2.850 1.00 97.50 92 ARG A C 1
ATOM 741 O O . ARG A 1 92 ? 8.251 -12.381 -3.685 1.00 97.50 92 ARG A O 1
ATOM 748 N N . ASP A 1 93 ? 7.020 -12.311 -1.797 1.00 98.44 93 ASP A N 1
ATOM 749 C CA . ASP A 1 93 ? 7.029 -13.753 -1.561 1.00 98.44 93 ASP A CA 1
ATOM 750 C C . ASP A 1 93 ? 6.332 -14.505 -2.704 1.00 98.44 93 ASP A C 1
ATOM 752 O O . ASP A 1 93 ? 6.903 -15.432 -3.280 1.00 98.44 93 ASP A O 1
ATOM 756 N N . HIS A 1 94 ? 5.150 -14.039 -3.124 1.00 98.38 94 HIS A N 1
ATOM 757 C CA . HIS A 1 94 ? 4.456 -14.612 -4.279 1.00 98.38 94 HIS A CA 1
ATOM 758 C C . HIS A 1 94 ? 5.310 -14.557 -5.546 1.00 98.38 94 HIS A C 1
ATOM 760 O O . HIS A 1 94 ? 5.478 -15.572 -6.217 1.00 98.38 94 HIS A O 1
ATOM 766 N N . LYS A 1 95 ? 5.910 -13.400 -5.850 1.00 97.56 95 LYS A N 1
ATOM 767 C CA . LYS A 1 95 ? 6.773 -13.232 -7.026 1.00 97.56 95 LYS A CA 1
ATOM 768 C C . LYS A 1 95 ? 8.013 -14.129 -6.973 1.00 97.56 95 LYS A C 1
ATOM 770 O O . LYS A 1 95 ? 8.451 -14.609 -8.013 1.00 97.56 95 LYS A O 1
ATOM 775 N N . ALA A 1 96 ? 8.577 -14.370 -5.790 1.00 97.50 96 ALA A N 1
ATOM 776 C CA . ALA A 1 96 ? 9.705 -15.284 -5.622 1.00 97.50 96 ALA A CA 1
ATOM 777 C C . ALA A 1 96 ? 9.318 -16.744 -5.912 1.00 97.50 96 ALA A C 1
ATOM 779 O O . ALA A 1 96 ? 10.120 -17.486 -6.476 1.00 97.50 96 ALA A O 1
ATOM 780 N N . ARG A 1 97 ? 8.088 -17.145 -5.563 1.00 98.06 97 ARG A N 1
ATOM 781 C CA . ARG A 1 97 ? 7.541 -18.486 -5.834 1.00 98.06 97 ARG A CA 1
ATOM 782 C C . ARG A 1 97 ? 7.021 -18.661 -7.266 1.00 98.06 97 ARG A C 1
ATOM 784 O O . ARG A 1 97 ? 7.029 -19.782 -7.765 1.00 98.06 97 ARG A O 1
ATOM 791 N N . HIS A 1 98 ? 6.601 -17.572 -7.908 1.00 97.81 9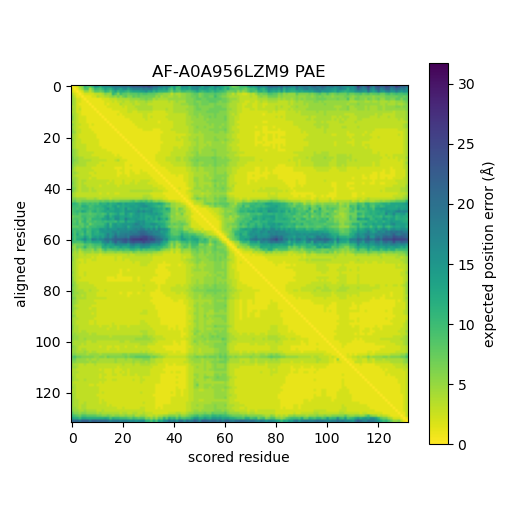8 HIS A N 1
ATOM 792 C CA . HIS A 1 98 ? 5.989 -17.538 -9.242 1.00 97.81 98 HIS A CA 1
ATOM 793 C C . HIS A 1 98 ? 6.650 -16.455 -10.118 1.00 9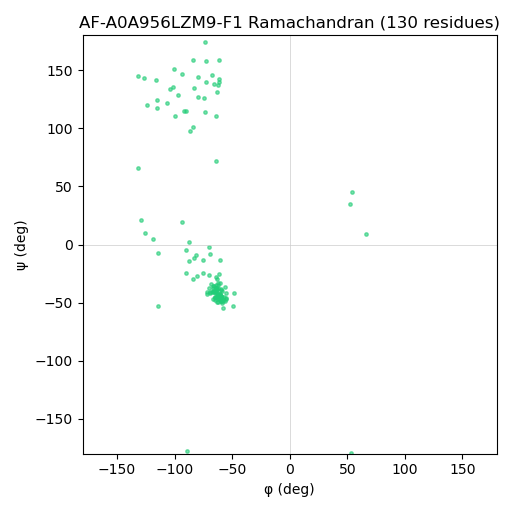7.81 98 HIS A C 1
ATOM 795 O O . HIS A 1 98 ? 6.024 -15.435 -10.432 1.00 97.81 98 HIS A O 1
ATOM 801 N N . PRO A 1 99 ? 7.940 -16.604 -10.480 1.00 96.56 99 PRO A N 1
ATOM 802 C CA . PRO A 1 99 ? 8.701 -15.560 -11.175 1.00 96.56 99 PRO A CA 1
ATOM 803 C C . PRO A 1 99 ? 8.125 -15.170 -12.548 1.00 96.56 99 PRO A C 1
ATOM 805 O O . PRO A 1 99 ? 8.337 -14.041 -13.006 1.00 96.56 99 PRO A O 1
ATOM 808 N N . GLU A 1 100 ? 7.394 -16.077 -13.193 1.00 96.56 100 GLU A N 1
ATOM 809 C CA . GLU A 1 100 ? 6.710 -15.889 -14.472 1.00 96.56 100 GLU A CA 1
ATOM 810 C C . GLU A 1 100 ? 5.434 -15.041 -14.378 1.00 96.56 100 GLU A C 1
ATOM 812 O O . GLU A 1 100 ? 5.046 -14.416 -15.367 1.00 96.56 100 GLU A O 1
ATOM 817 N N . GLU A 1 101 ? 4.787 -14.977 -13.209 1.00 97.69 101 GLU A N 1
ATOM 818 C CA . GLU A 1 101 ? 3.588 -14.161 -13.033 1.00 97.69 101 GLU A CA 1
ATOM 819 C C . GLU A 1 101 ? 3.957 -12.678 -12.964 1.00 97.69 101 GLU A C 1
ATOM 821 O O . GLU A 1 101 ? 4.770 -12.248 -12.147 1.00 97.69 101 GLU A O 1
ATOM 826 N N . VAL A 1 102 ? 3.333 -11.866 -13.814 1.00 96.62 102 VAL A N 1
ATOM 827 C CA . VAL A 1 102 ? 3.483 -10.408 -13.806 1.00 96.62 102 VAL A CA 1
ATOM 828 C C . VAL A 1 102 ? 2.393 -9.817 -12.918 1.00 96.62 102 VAL A C 1
ATOM 830 O O . VAL A 1 102 ? 1.214 -9.932 -13.248 1.00 96.62 102 VAL A O 1
ATOM 833 N N . LEU A 1 103 ? 2.765 -9.183 -11.806 1.00 97.69 103 LEU A N 1
ATOM 834 C CA . LEU A 1 103 ? 1.837 -8.631 -10.811 1.00 97.69 103 LEU A CA 1
ATOM 835 C C . LEU A 1 103 ? 1.449 -7.175 -11.097 1.00 97.69 103 LEU A C 1
ATOM 837 O O . LEU A 1 103 ? 0.367 -6.749 -10.706 1.00 97.69 103 LEU A O 1
ATOM 841 N N . PHE A 1 104 ? 2.286 -6.432 -11.826 1.00 95.94 104 PHE A N 1
ATOM 842 C CA . PHE A 1 104 ? 2.010 -5.067 -12.293 1.00 95.94 104 PHE A CA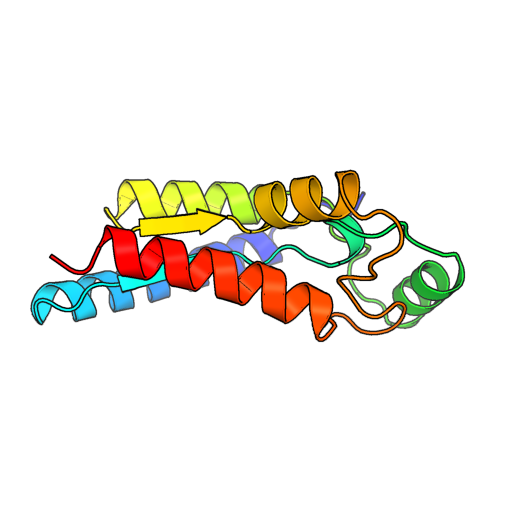 1
ATOM 843 C C . PHE A 1 104 ? 2.207 -4.956 -13.797 1.00 95.94 104 PHE A C 1
ATOM 845 O O . PHE A 1 104 ? 3.145 -5.531 -14.347 1.00 95.94 104 PHE A O 1
ATOM 852 N N . TYR A 1 105 ? 1.377 -4.162 -14.468 1.00 91.81 105 TYR A N 1
ATOM 853 C CA . TYR A 1 105 ? 1.563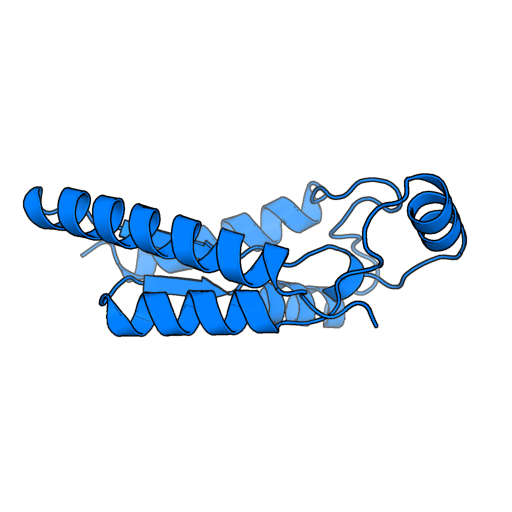 -3.926 -15.895 1.00 91.81 105 TYR A CA 1
ATOM 854 C C . TYR A 1 105 ? 2.927 -3.252 -16.185 1.00 91.81 105 TYR A C 1
ATOM 856 O O . TYR A 1 105 ? 3.375 -2.386 -15.431 1.00 91.81 105 TYR A O 1
ATOM 864 N N . PRO A 1 106 ? 3.626 -3.598 -17.286 1.00 86.94 106 PRO A N 1
ATOM 865 C CA . PRO A 1 106 ? 4.967 -3.061 -17.554 1.00 86.94 106 PRO A CA 1
ATOM 866 C C . PRO A 1 106 ? 5.039 -1.539 -17.758 1.00 86.94 106 PRO A C 1
ATOM 868 O O . PRO A 1 106 ? 6.069 -0.928 -17.467 1.00 86.94 106 PRO A O 1
ATOM 871 N N . ILE A 1 107 ? 3.968 -0.937 -18.279 1.00 84.56 107 ILE A N 1
ATOM 872 C CA . ILE A 1 107 ? 3.876 0.492 -18.633 1.00 84.56 107 ILE A CA 1
ATOM 873 C C . ILE A 1 107 ? 2.786 1.234 -17.857 1.00 84.56 107 ILE A C 1
ATOM 875 O O . ILE A 1 107 ? 2.536 2.402 -18.123 1.00 84.56 107 ILE A O 1
ATOM 879 N N . ASP A 1 108 ? 2.138 0.557 -16.917 1.00 86.38 108 ASP A N 1
ATOM 880 C CA . ASP A 1 108 ? 1.000 1.072 -16.168 1.00 86.38 108 ASP A CA 1
ATOM 881 C C . ASP A 1 108 ? 1.240 0.795 -14.669 1.00 86.38 108 ASP A C 1
ATOM 883 O O . ASP A 1 108 ? 1.933 -0.155 -14.294 1.00 86.38 108 ASP A O 1
ATOM 887 N N . GLN A 1 109 ? 0.799 1.706 -13.801 1.00 87.31 109 GLN A N 1
ATOM 888 C CA . GLN A 1 109 ? 1.089 1.643 -12.365 1.00 87.31 109 GLN A CA 1
ATOM 889 C C . GLN A 1 109 ? 0.163 0.678 -11.603 1.00 87.31 109 GLN A C 1
ATOM 891 O O . GLN A 1 109 ? 0.429 0.383 -10.438 1.00 87.31 109 GLN A O 1
ATOM 896 N N . HIS A 1 110 ? -0.880 0.155 -12.247 1.00 94.75 110 HIS A N 1
ATOM 897 C CA . HIS A 1 110 ? -1.866 -0.737 -11.654 1.00 94.75 110 HIS A CA 1
ATOM 898 C C . HIS A 1 110 ? -1.422 -2.205 -11.653 1.00 94.75 110 HIS A C 1
ATOM 900 O O . HIS A 1 110 ? -0.579 -2.663 -12.437 1.00 94.75 110 HIS A O 1
ATOM 906 N N . LEU A 1 111 ? -2.059 -2.961 -10.760 1.00 97.62 111 LEU A N 1
ATOM 907 C CA . LEU A 1 111 ? -1.948 -4.410 -10.685 1.00 97.62 111 LEU A CA 1
ATOM 908 C C . LEU A 1 111 ? -2.576 -5.083 -11.914 1.00 97.62 111 LEU A C 1
ATOM 910 O O . LEU A 1 111 ? -3.620 -4.660 -12.415 1.00 97.62 111 LEU A O 1
ATOM 914 N N . THR A 1 112 ? -1.989 -6.197 -12.341 1.00 98.19 112 THR A N 1
ATOM 915 C CA . THR A 1 112 ? -2.629 -7.139 -13.274 1.00 98.19 112 THR A CA 1
ATOM 916 C C . THR A 1 112 ? -3.729 -7.940 -12.557 1.00 98.19 112 THR A C 1
ATOM 918 O O . THR A 1 112 ? -3.858 -7.854 -11.331 1.00 98.19 112 THR A O 1
ATOM 921 N N . PRO A 1 113 ? -4.521 -8.777 -13.254 1.00 98.56 113 PRO A N 1
ATOM 922 C CA . PRO A 1 113 ? -5.428 -9.710 -12.583 1.00 98.56 113 PRO A CA 1
ATOM 923 C C . PRO A 1 113 ? -4.719 -10.643 -11.588 1.00 98.56 113 PRO A C 1
ATOM 925 O O . PRO A 1 113 ? -5.253 -10.900 -10.512 1.00 98.56 113 PRO A O 1
ATOM 928 N N . ALA A 1 114 ? -3.497 -11.096 -11.900 1.00 98.50 114 ALA A N 1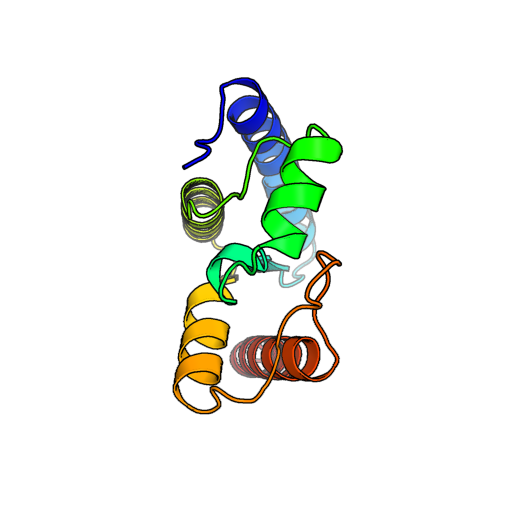
ATOM 929 C CA . ALA A 1 114 ? -2.693 -11.906 -10.983 1.00 98.50 114 ALA A CA 1
ATOM 930 C C . ALA A 1 114 ? -2.296 -11.113 -9.726 1.00 98.50 11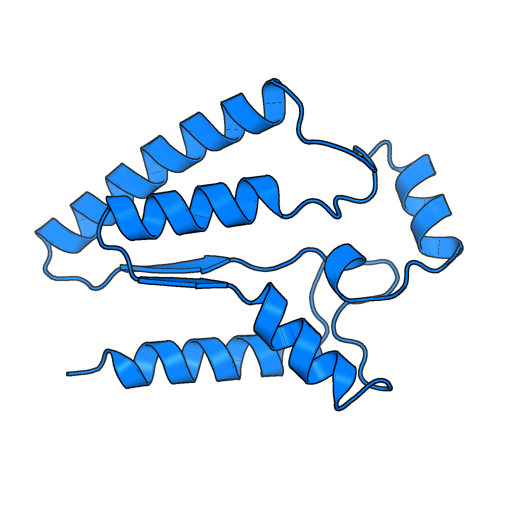4 ALA A C 1
ATOM 932 O O . ALA A 1 114 ? -2.492 -11.593 -8.613 1.00 98.50 114 ALA A O 1
ATOM 933 N N . GLY A 1 115 ? -1.839 -9.865 -9.888 1.00 98.50 115 GLY A N 1
ATOM 934 C CA . GLY A 1 115 ? -1.532 -8.981 -8.760 1.00 98.50 115 GLY A CA 1
ATOM 935 C C . GLY A 1 115 ? -2.751 -8.677 -7.885 1.00 98.50 115 GLY A C 1
ATOM 936 O O . GLY A 1 115 ? -2.664 -8.733 -6.658 1.00 98.50 115 GLY A O 1
ATOM 937 N N . ASN A 1 116 ? -3.907 -8.419 -8.504 1.00 98.62 116 ASN A N 1
ATOM 938 C CA . ASN A 1 116 ? -5.164 -8.205 -7.784 1.00 98.62 116 ASN A CA 1
ATOM 939 C C . ASN A 1 116 ? -5.601 -9.452 -7.011 1.00 98.62 116 ASN A C 1
ATOM 941 O O . ASN A 1 116 ? -6.067 -9.320 -5.884 1.00 98.62 116 ASN A O 1
ATOM 945 N N . ARG A 1 117 ? -5.428 -10.653 -7.577 1.00 98.75 117 ARG A N 1
ATOM 946 C CA . ARG A 1 117 ? -5.731 -11.912 -6.884 1.00 98.75 117 ARG A CA 1
ATOM 947 C C . ARG A 1 117 ? -4.897 -12.064 -5.610 1.00 98.75 117 ARG A C 1
ATOM 949 O O . ARG A 1 117 ? -5.472 -12.295 -4.554 1.00 98.75 117 ARG A O 1
ATOM 956 N N . VAL A 1 118 ? -3.581 -11.852 -5.690 1.00 98.69 118 VAL A N 1
ATOM 957 C CA . VAL A 1 118 ? -2.680 -11.921 -4.522 1.00 98.69 118 VAL A CA 1
ATOM 958 C C . VAL A 1 118 ? -3.077 -10.899 -3.451 1.00 98.69 118 VAL A C 1
ATOM 960 O O . VAL A 1 118 ? -3.148 -11.232 -2.269 1.00 98.69 118 VAL A O 1
ATOM 963 N N . ALA A 1 119 ? -3.389 -9.661 -3.853 1.00 98.69 119 ALA A N 1
ATOM 964 C CA . ALA A 1 119 ? -3.870 -8.636 -2.927 1.00 98.69 119 ALA A CA 1
ATOM 965 C C . ALA A 1 119 ? -5.201 -9.036 -2.267 1.00 98.69 119 ALA A C 1
ATOM 967 O O . ALA A 1 119 ? -5.350 -8.916 -1.054 1.00 98.69 119 ALA A O 1
ATOM 968 N N . ALA A 1 120 ? -6.159 -9.528 -3.055 1.00 98.62 120 ALA A N 1
ATOM 969 C CA . ALA A 1 120 ? -7.481 -9.914 -2.576 1.00 98.62 120 ALA A CA 1
ATOM 970 C C . ALA A 1 120 ? -7.430 -11.107 -1.614 1.00 98.62 120 ALA A C 1
ATOM 972 O O . ALA A 1 120 ? -8.142 -11.098 -0.615 1.00 98.62 120 ALA A O 1
ATOM 973 N N . GLU A 1 121 ? -6.583 -12.105 -1.878 1.00 98.62 121 GLU A N 1
ATOM 974 C CA . GLU A 1 121 ? -6.365 -13.243 -0.977 1.00 98.62 121 GLU A CA 1
ATOM 975 C C . GLU A 1 121 ? -5.829 -12.770 0.383 1.00 98.62 121 GLU A C 1
ATOM 977 O O . GLU A 1 121 ? -6.399 -13.114 1.415 1.00 98.62 121 GLU A O 1
ATOM 982 N N . ALA A 1 122 ? -4.825 -11.888 0.392 1.00 98.50 122 ALA A N 1
ATOM 983 C CA . ALA A 1 122 ? -4.272 -11.333 1.628 1.00 98.50 122 ALA A CA 1
ATOM 984 C C . ALA A 1 122 ? -5.283 -10.470 2.406 1.00 98.50 122 ALA A C 1
ATOM 986 O O . ALA A 1 122 ? -5.366 -10.547 3.631 1.00 98.50 122 ALA A O 1
ATOM 987 N N . VAL A 1 123 ? -6.079 -9.660 1.699 1.00 98.50 123 VAL A N 1
ATOM 988 C CA . VAL A 1 123 ? -7.147 -8.854 2.313 1.00 98.50 123 VAL A CA 1
ATOM 989 C C . VAL A 1 123 ? -8.261 -9.742 2.863 1.00 98.50 123 VAL A C 1
ATOM 991 O O . VAL A 1 123 ? -8.752 -9.488 3.959 1.00 98.50 123 VAL A O 1
ATOM 994 N N . ARG A 1 124 ? -8.651 -10.800 2.147 1.00 98.25 124 ARG A N 1
ATOM 995 C CA . ARG A 1 124 ? -9.623 -11.781 2.640 1.00 98.25 124 ARG A CA 1
ATOM 996 C C . ARG A 1 124 ? -9.133 -12.409 3.941 1.00 98.25 124 ARG A C 1
ATOM 998 O O . ARG A 1 124 ? -9.894 -12.452 4.901 1.00 98.25 124 ARG A O 1
ATOM 1005 N N . ASP A 1 125 ? -7.887 -12.869 3.979 1.00 97.94 125 ASP A N 1
ATOM 1006 C CA . ASP A 1 125 ? -7.326 -13.535 5.157 1.00 97.94 125 ASP A CA 1
ATOM 1007 C C . ASP A 1 125 ? -7.257 -12.577 6.357 1.00 97.94 125 ASP A C 1
ATOM 1009 O O . ASP A 1 125 ? -7.584 -12.963 7.480 1.00 97.94 125 ASP A O 1
ATOM 1013 N N . LEU A 1 126 ? -6.943 -11.299 6.110 1.00 97.06 126 LEU A N 1
ATOM 1014 C CA . LEU A 1 126 ? -7.028 -10.248 7.121 1.00 97.06 126 LEU A CA 1
ATOM 1015 C C . LEU A 1 126 ? -8.446 -10.107 7.693 1.00 97.06 126 LEU A C 1
ATOM 1017 O O . LEU A 1 126 ? -8.605 -10.066 8.912 1.00 97.06 126 LEU A O 1
ATOM 1021 N N . LEU A 1 127 ? -9.460 -10.010 6.829 1.00 96.88 127 LEU A N 1
ATOM 1022 C CA . LEU A 1 127 ? -10.854 -9.836 7.249 1.00 96.88 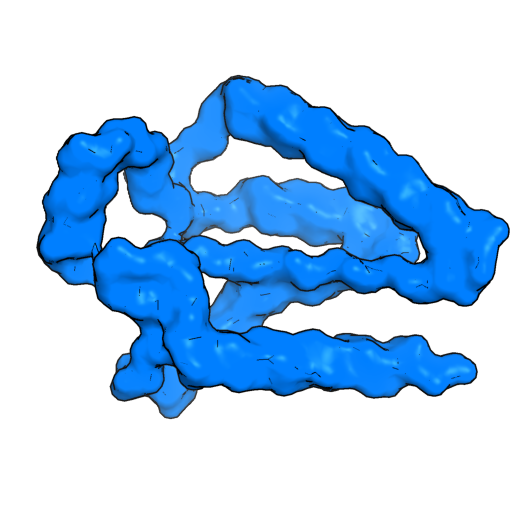127 LEU A CA 1
ATOM 1023 C C . LEU A 1 127 ? -11.364 -11.056 8.026 1.00 96.88 127 LEU A C 1
ATOM 1025 O O . LEU A 1 127 ? -12.023 -10.895 9.052 1.00 96.88 127 LEU A O 1
ATOM 1029 N N . LEU A 1 128 ? -11.017 -12.269 7.585 1.00 96.62 128 LEU A N 1
ATOM 1030 C CA . LEU A 1 128 ? -11.386 -13.509 8.274 1.00 96.62 128 LEU A CA 1
ATOM 1031 C C . LEU A 1 128 ? -10.776 -13.595 9.678 1.00 96.62 128 LEU A C 1
ATOM 1033 O O . LEU A 1 128 ? -11.448 -14.043 10.599 1.00 96.62 128 LEU A O 1
ATOM 1037 N N . ALA A 1 129 ? -9.543 -13.116 9.864 1.00 94.88 129 ALA A N 1
ATOM 1038 C CA . ALA A 1 129 ? -8.886 -13.080 11.172 1.00 94.88 129 ALA A CA 1
ATOM 1039 C C . ALA A 1 129 ? -9.501 -12.070 12.167 1.00 94.88 129 ALA A C 1
ATOM 1041 O O . ALA A 1 129 ? -9.094 -12.049 13.325 1.00 94.88 129 ALA A O 1
ATOM 1042 N N . HIS A 1 130 ? -10.439 -11.224 11.724 1.00 88.50 130 HIS A N 1
ATOM 1043 C CA . HIS A 1 130 ? -11.075 -10.169 12.528 1.00 88.50 130 HIS A CA 1
ATOM 1044 C C . HIS A 1 130 ? -12.615 -10.211 12.454 1.00 88.50 130 HIS A C 1
ATOM 1046 O O . HIS A 1 130 ? -13.262 -9.195 12.691 1.00 88.50 130 HIS A O 1
ATOM 1052 N N . SER A 1 131 ? -13.202 -11.352 12.077 1.00 81.88 131 SER A N 1
ATOM 1053 C CA . SER A 1 131 ? -14.659 -11.526 11.927 1.00 81.88 131 SER A CA 1
ATOM 1054 C C . SER A 1 131 ? -15.368 -12.077 13.182 1.00 81.88 131 SER A C 1
ATOM 1056 O O . SER A 1 131 ? -16.473 -12.604 13.054 1.00 81.88 131 SER A O 1
ATOM 1058 N N . ASP A 1 132 ? -14.750 -11.970 14.362 1.00 58.31 132 ASP A N 1
ATOM 1059 C CA . ASP A 1 132 ? -15.356 -12.325 15.662 1.00 58.31 132 ASP A CA 1
ATOM 1060 C C . ASP A 1 132 ? -16.297 -11.221 16.186 1.00 58.31 132 ASP A C 1
ATOM 1062 O O . ASP A 1 132 ? -17.295 -11.568 16.862 1.00 58.31 132 ASP A O 1
#

Foldseek 3Di:
DQDDDPVNVVVLVVVLVVVLVVLVVCVVVVHAAAAEDDDWLVLADPQDPVQQVLCVVVVPRDDPNDCVSVVVVVVSCVVSVHHYHYCSVQSNVVCVVVVPDRQADNNDRDGDPVVVVSSVVSVVVVVVVVVD

Sequence (132 aa):
KHEYDEADLSAWSRTRSHLSKIARWCRSRDLPFHLVVLPAGPQIEPIGEMRRRIVMLSGESGLIRSTRLQDETLDWCRTENVTGLDLLPVMRDHKARHPEEVLFYPIDQHLTPAGNRVAAEAVRDLLLAHSD

Nearest PDB structures (foldseek):
  3dc7-assembly1_C  TM=5.859E-01  e=4.458E-01  Lactiplantibacillus plantarum
  7b6h-assembly1_A  TM=3.153E-01  e=5.481E+00  Drosophila melanogaster

Secondary structure (DSSP, 8-state):
-BPP-HHHHHHHHHHHHHHHHHHHHHHTTT---EEEEPPPGGGTS---HHHHHHHHHHT-S--B---HHHHHHHHHHHHHT-EEEEHHHHHHHHHHH-TT---B-TTSSSB-HHHHHHHHHHHHHHHHTT--

pLDDT: mean 91.1, std 10.64, range [54.72, 98.75]